Protein AF-A0A3D3IYK9-F1 (afdb_monomer_lite)

Foldseek 3Di:
DDPPPDPPCPDDDVVVVCCVVVVVVVVVVVVVVVVVVVVLVCQCPVVHPVSNVVCVVCVVVVCVVVVVLCVLVVVLVVVLVVCVVVVNVVVNVVSVVVSVVVSVVVVVVSVVVVVD

Radius of gyration: 19.37 Å; chains: 1; bounding box: 44×35×47 Å

pLDDT: mean 75.16, std 12.1, range [31.7, 91.06]

Sequence (116 aa):
MNRNNIKDMTKGNVFKLLIGFSIPMLIGNLFQQVYNLVDSIVVGKYVGADALAAVGATGSLNFLFFSLCIGLTGGIGIVISQHFGAGDDVNVRRTVFNSIYIIAATGIIMSLLGIL

Structure (mmCIF, N/CA/C/O backbone):
data_AF-A0A3D3IYK9-F1
#
_entry.id   AF-A0A3D3IYK9-F1
#
loop_
_atom_site.group_PDB
_atom_site.id
_atom_site.type_symbol
_atom_site.label_atom_id
_atom_site.label_alt_id
_atom_site.label_comp_id
_atom_site.label_asym_id
_atom_site.label_entity_id
_atom_site.label_seq_id
_atom_site.pdbx_PDB_ins_code
_atom_site.Cartn_x
_atom_site.Cartn_y
_atom_site.Cartn_z
_atom_site.occupancy
_atom_site.B_iso_or_equiv
_atom_site.auth_seq_id
_atom_site.auth_comp_id
_atom_site.auth_asym_id
_atom_site.auth_atom_id
_atom_site.pdbx_PDB_model_num
ATOM 1 N N . MET A 1 1 ? -25.869 5.120 14.224 1.00 43.12 1 MET A N 1
ATOM 2 C CA . MET A 1 1 ? -25.077 4.354 13.236 1.00 43.12 1 MET A CA 1
ATOM 3 C C . MET A 1 1 ? -25.132 2.890 13.664 1.00 43.12 1 MET A C 1
ATOM 5 O O . MET A 1 1 ? -24.711 2.587 14.771 1.00 43.12 1 MET A O 1
ATOM 9 N N . ASN A 1 2 ? -25.802 2.027 12.892 1.00 31.70 2 ASN A N 1
ATOM 10 C CA . ASN A 1 2 ? -26.102 0.640 13.282 1.00 31.70 2 ASN A CA 1
ATOM 11 C C . ASN A 1 2 ? -24.800 -0.166 13.465 1.00 31.70 2 ASN A C 1
ATOM 13 O O . ASN A 1 2 ? -24.069 -0.375 12.500 1.00 31.70 2 ASN A O 1
ATOM 17 N N . ARG A 1 3 ? -24.524 -0.634 14.690 1.00 47.81 3 ARG A N 1
ATOM 18 C CA . ARG A 1 3 ? -23.300 -1.365 15.095 1.00 47.81 3 ARG A CA 1
ATOM 19 C C . ARG A 1 3 ? -23.155 -2.782 14.501 1.00 47.81 3 ARG A C 1
ATOM 21 O O . ARG A 1 3 ? -22.170 -3.450 14.776 1.00 47.81 3 ARG A O 1
ATOM 28 N N . ASN A 1 4 ? -24.084 -3.238 13.657 1.00 42.72 4 ASN A N 1
ATOM 29 C CA . ASN A 1 4 ? -24.145 -4.631 13.185 1.00 42.7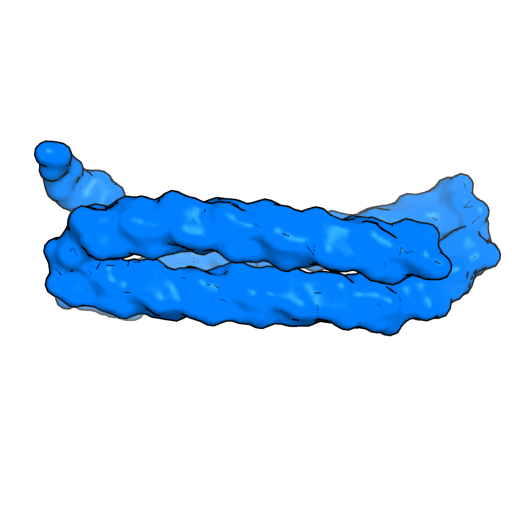2 4 ASN A CA 1
ATOM 30 C C . ASN A 1 4 ? -23.187 -4.992 12.028 1.00 42.72 4 ASN A C 1
ATOM 32 O O . ASN A 1 4 ? -23.135 -6.157 11.654 1.00 42.72 4 ASN A O 1
ATOM 36 N N . ASN A 1 5 ? -22.422 -4.041 11.474 1.00 50.66 5 ASN A N 1
ATOM 37 C CA . ASN A 1 5 ? -21.477 -4.291 10.366 1.00 50.66 5 ASN A CA 1
ATOM 38 C C . ASN A 1 5 ? -19.993 -4.136 10.742 1.00 50.66 5 ASN A C 1
ATOM 40 O O . ASN A 1 5 ? -19.125 -4.310 9.889 1.00 50.66 5 ASN A O 1
ATOM 44 N N . ILE A 1 6 ? -19.681 -3.831 12.002 1.00 52.53 6 ILE A N 1
ATOM 45 C CA . ILE A 1 6 ? -18.298 -3.758 12.481 1.00 52.53 6 ILE A CA 1
ATOM 46 C C . ILE A 1 6 ? -18.016 -5.081 13.192 1.00 52.53 6 ILE A C 1
ATOM 48 O O . ILE A 1 6 ? -18.528 -5.323 14.283 1.00 52.53 6 ILE A O 1
ATOM 52 N N . LYS A 1 7 ? -17.246 -5.972 12.551 1.00 52.53 7 LYS A N 1
ATOM 53 C CA . LYS A 1 7 ? -16.698 -7.165 13.213 1.00 52.53 7 LYS A CA 1
ATOM 54 C C . LYS A 1 7 ? -15.754 -6.687 14.308 1.00 52.53 7 LYS A C 1
ATOM 56 O O . LYS A 1 7 ? -14.599 -6.369 14.045 1.00 52.53 7 LYS A O 1
ATOM 61 N N . ASP A 1 8 ? -16.283 -6.610 15.517 1.00 53.50 8 ASP A N 1
ATOM 62 C CA . ASP A 1 8 ? -15.550 -6.231 16.710 1.00 53.50 8 ASP A CA 1
ATOM 63 C C . ASP A 1 8 ? -14.458 -7.279 16.970 1.00 53.50 8 ASP A C 1
ATOM 65 O O . ASP A 1 8 ? -14.724 -8.380 17.457 1.00 53.50 8 ASP A O 1
ATOM 69 N N . MET A 1 9 ? -13.218 -6.976 16.571 1.00 57.56 9 MET A N 1
ATOM 70 C CA . MET A 1 9 ? -12.092 -7.910 16.699 1.00 57.56 9 MET A CA 1
ATOM 71 C C . MET A 1 9 ? -11.662 -8.121 18.160 1.00 57.56 9 MET A C 1
ATOM 73 O O . MET A 1 9 ? -10.770 -8.924 18.424 1.00 57.56 9 MET A O 1
ATOM 77 N N . THR A 1 10 ? -12.316 -7.435 19.105 1.00 54.12 10 THR A N 1
ATOM 78 C CA . THR A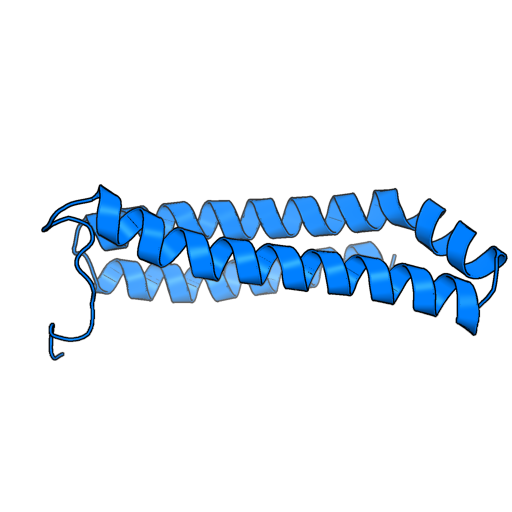 1 10 ? -12.111 -7.572 20.551 1.00 54.12 10 THR A CA 1
ATOM 79 C C . THR A 1 10 ? -13.067 -8.564 21.223 1.00 54.12 10 THR A C 1
ATOM 81 O O . THR A 1 10 ? -12.840 -8.934 22.376 1.00 54.12 10 THR A O 1
ATOM 84 N N . LYS A 1 11 ? -14.112 -9.049 20.530 1.00 46.69 11 LYS A N 1
ATOM 85 C CA . LYS A 1 11 ? -15.060 -10.034 21.081 1.00 46.69 11 LYS A CA 1
ATOM 86 C C . LYS A 1 11 ? -15.202 -11.266 20.188 1.00 46.69 11 LYS A C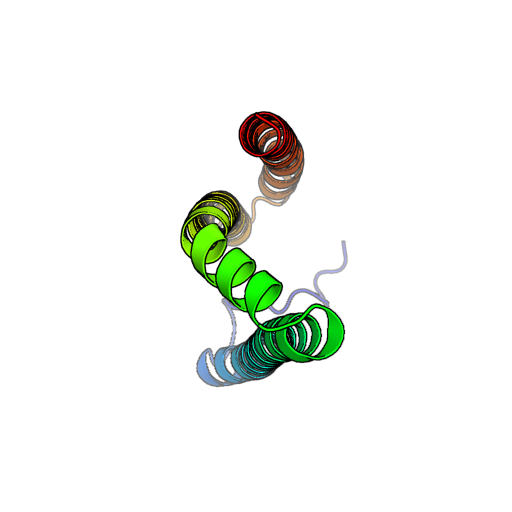 1
ATOM 88 O O . LYS A 1 11 ? -15.817 -11.223 19.128 1.00 46.69 11 LYS A O 1
ATOM 93 N N . GLY A 1 12 ? -14.682 -12.398 20.666 1.00 60.53 12 GLY A N 1
ATOM 94 C CA . GLY A 1 12 ? -14.836 -13.713 20.038 1.00 60.53 12 GLY A CA 1
ATOM 95 C C . GLY A 1 12 ? -13.535 -14.514 19.977 1.00 60.53 12 GLY A C 1
ATOM 96 O O . GLY A 1 12 ? -12.523 -14.144 20.564 1.00 60.53 12 GLY A O 1
ATOM 97 N N . ASN A 1 13 ? -13.560 -15.638 19.259 1.00 61.31 13 ASN A N 1
ATOM 98 C CA . ASN A 1 13 ? -12.404 -16.520 19.116 1.00 61.31 13 ASN A CA 1
ATOM 99 C C . ASN A 1 13 ? -11.417 -15.928 18.089 1.00 61.31 13 ASN A C 1
ATOM 101 O O . ASN A 1 13 ? -11.587 -16.115 16.878 1.00 61.31 13 ASN A O 1
ATOM 105 N N . VAL A 1 14 ? -10.418 -15.186 18.583 1.00 68.00 14 VAL A N 1
ATOM 106 C CA . VAL A 1 14 ? -9.400 -14.431 17.818 1.00 68.00 14 VAL A CA 1
ATOM 107 C C . VAL A 1 14 ? -8.850 -15.234 16.637 1.00 68.00 14 VAL A C 1
ATOM 109 O O . VAL A 1 14 ? -8.710 -14.707 15.538 1.00 68.00 14 VAL A O 1
ATOM 112 N N . PHE A 1 15 ? -8.636 -16.536 16.826 1.00 70.38 15 PHE A N 1
ATOM 113 C CA . PHE A 1 15 ? -8.061 -17.428 15.821 1.00 70.38 15 PHE A CA 1
ATOM 114 C C . PHE A 1 15 ? -8.892 -17.527 14.529 1.00 70.38 15 PHE A C 1
ATOM 116 O O . PHE A 1 15 ? -8.349 -17.466 13.427 1.00 70.38 15 PHE A O 1
ATOM 123 N N . LYS A 1 16 ? -10.226 -17.629 14.636 1.00 70.19 16 LYS A N 1
ATOM 124 C CA . LYS A 1 16 ? -11.117 -17.757 13.466 1.00 70.19 16 LYS A CA 1
ATOM 125 C C . LYS A 1 16 ? -11.256 -16.430 12.717 1.00 70.19 16 LYS A C 1
ATOM 127 O O . LYS A 1 16 ? -11.405 -16.419 11.496 1.00 70.19 16 LYS A O 1
ATOM 132 N N . LEU A 1 17 ? -11.196 -15.319 13.449 1.00 69.94 17 LEU A N 1
ATOM 133 C CA . LEU A 1 17 ? -11.268 -13.975 12.884 1.00 69.94 17 LEU A CA 1
ATOM 134 C C . LEU A 1 17 ? -9.964 -13.598 12.174 1.00 69.94 17 LEU A C 1
ATOM 136 O O . LEU A 1 17 ? -10.006 -13.053 11.076 1.00 69.94 17 LEU A O 1
ATOM 140 N N . LEU A 1 18 ? -8.827 -13.960 12.772 1.00 77.12 18 LEU A N 1
ATOM 141 C CA . LEU A 1 18 ? -7.500 -13.746 12.213 1.00 77.12 18 LEU A CA 1
ATOM 142 C C . LEU A 1 18 ? -7.317 -14.557 10.929 1.00 77.12 18 LEU A C 1
ATOM 144 O O . LEU A 1 18 ? -6.976 -13.978 9.910 1.00 77.12 18 LEU A O 1
ATOM 148 N N . ILE A 1 19 ? -7.671 -15.849 10.911 1.00 78.81 19 ILE A N 1
ATOM 149 C CA . ILE A 1 19 ? -7.651 -16.652 9.672 1.00 78.81 19 ILE A CA 1
ATOM 150 C C . ILE A 1 19 ? -8.607 -16.073 8.615 1.00 78.81 19 ILE A C 1
ATOM 152 O O . ILE A 1 19 ? -8.237 -15.951 7.448 1.00 78.81 19 ILE A O 1
ATOM 156 N N . GLY A 1 20 ? -9.817 -15.671 9.014 1.00 81.31 20 GLY A N 1
ATOM 157 C CA . GLY A 1 20 ? -10.806 -15.094 8.100 1.00 81.31 20 GLY A CA 1
ATOM 158 C C . GLY A 1 20 ? -10.408 -13.740 7.499 1.00 81.31 20 GLY A C 1
ATOM 159 O O . GLY A 1 20 ? -10.898 -13.405 6.424 1.00 81.31 20 GLY A O 1
ATOM 160 N N . PHE A 1 21 ? -9.536 -12.974 8.161 1.00 79.94 21 PHE A N 1
ATOM 161 C CA . PHE A 1 21 ? -8.999 -11.706 7.652 1.00 79.94 21 PHE A CA 1
ATOM 162 C C . PHE A 1 21 ? -7.673 -11.899 6.901 1.00 79.94 21 PHE A C 1
ATOM 164 O O . PHE A 1 21 ? -7.456 -11.300 5.850 1.00 79.94 21 PHE A O 1
ATOM 171 N N . SER A 1 22 ? -6.809 -12.790 7.387 1.00 82.69 22 SER A N 1
ATOM 172 C CA . SER A 1 22 ? -5.513 -13.076 6.774 1.00 82.69 22 SER A CA 1
ATOM 173 C C . SER A 1 22 ? -5.643 -13.756 5.415 1.00 82.69 22 SER A C 1
ATOM 175 O O . SER A 1 22 ? -4.886 -13.414 4.519 1.00 82.69 22 SER A O 1
ATOM 177 N N . ILE A 1 23 ? -6.600 -14.671 5.208 1.00 86.38 23 ILE A N 1
ATOM 178 C CA . ILE A 1 23 ? -6.802 -15.320 3.896 1.00 86.38 23 ILE A CA 1
ATOM 179 C C . ILE A 1 23 ? -7.054 -14.295 2.774 1.00 86.38 23 ILE A C 1
ATOM 181 O O . ILE A 1 23 ? -6.299 -14.299 1.800 1.00 86.38 23 ILE A O 1
ATOM 185 N N . PRO A 1 24 ? -8.054 -13.396 2.869 1.00 85.44 24 PRO A N 1
ATOM 186 C CA . PRO A 1 24 ? -8.272 -12.395 1.828 1.00 85.44 24 PRO A CA 1
ATOM 187 C C . PRO A 1 24 ? -7.099 -11.413 1.704 1.00 85.44 24 PRO A C 1
ATOM 189 O O . PRO A 1 24 ? -6.769 -11.013 0.590 1.00 85.44 24 PRO A O 1
ATOM 192 N N . MET A 1 25 ? -6.418 -11.075 2.806 1.00 87.19 25 MET A N 1
ATOM 193 C CA . MET A 1 25 ? -5.226 -10.218 2.773 1.00 87.19 25 MET A CA 1
ATOM 194 C C . MET A 1 25 ? -4.047 -10.874 2.034 1.00 87.19 25 MET A C 1
ATOM 196 O O . MET A 1 25 ? -3.380 -10.215 1.236 1.00 87.19 25 MET A O 1
ATOM 200 N N . LEU A 1 26 ? -3.817 -12.172 2.255 1.00 88.81 26 LEU A N 1
ATOM 201 C CA . LEU A 1 26 ? -2.797 -12.968 1.568 1.00 88.81 26 LEU A CA 1
ATOM 202 C C . LEU A 1 26 ? -3.105 -13.096 0.079 1.00 88.81 26 LEU A C 1
ATOM 204 O O . LEU A 1 26 ? -2.215 -12.908 -0.743 1.00 88.81 26 LEU A O 1
ATOM 208 N N . ILE A 1 27 ? -4.365 -13.364 -0.273 1.00 90.38 27 ILE A N 1
ATOM 209 C CA . ILE A 1 27 ? -4.812 -13.407 -1.668 1.00 90.38 27 ILE A CA 1
ATOM 210 C C . ILE A 1 27 ? -4.576 -12.048 -2.340 1.00 90.38 27 ILE A C 1
ATOM 212 O O . ILE A 1 27 ? -4.005 -12.002 -3.426 1.00 90.38 27 ILE A O 1
ATOM 216 N N . GLY A 1 28 ? -4.941 -10.944 -1.680 1.00 88.69 28 GLY A N 1
ATOM 217 C CA . GLY A 1 28 ? -4.675 -9.593 -2.181 1.00 88.69 28 GLY A CA 1
ATOM 218 C C . GLY A 1 28 ? -3.185 -9.334 -2.419 1.00 88.69 28 GLY A C 1
ATOM 219 O O . GLY A 1 28 ? -2.810 -8.845 -3.482 1.00 88.69 28 GLY A O 1
ATOM 220 N N . ASN A 1 29 ? -2.327 -9.743 -1.480 1.00 89.00 29 ASN A N 1
ATOM 221 C CA . ASN A 1 29 ? -0.875 -9.648 -1.641 1.00 89.00 29 ASN A CA 1
ATOM 222 C C . ASN A 1 29 ? -0.359 -10.501 -2.809 1.00 89.00 29 ASN A C 1
ATOM 224 O O . ASN A 1 29 ? 0.473 -10.040 -3.585 1.00 89.00 29 ASN A O 1
ATOM 228 N N . LEU A 1 30 ? -0.867 -11.725 -2.977 1.00 91.06 30 LEU A N 1
ATOM 229 C CA . LEU A 1 30 ? -0.498 -12.587 -4.101 1.00 91.06 30 LEU A CA 1
ATOM 230 C C . LEU A 1 30 ? -0.896 -11.964 -5.442 1.00 91.06 30 LEU A C 1
ATOM 232 O O . LEU A 1 30 ? -0.076 -11.938 -6.355 1.00 91.06 30 LEU A O 1
ATOM 236 N N . PHE A 1 31 ? -2.104 -11.408 -5.557 1.00 90.62 31 PHE A N 1
ATOM 237 C CA . PHE A 1 31 ? -2.522 -10.687 -6.763 1.00 90.62 31 PHE A CA 1
ATOM 238 C C . PHE A 1 31 ? -1.647 -9.463 -7.039 1.00 90.62 31 PHE A C 1
ATOM 240 O O . PHE A 1 31 ? -1.280 -9.230 -8.188 1.00 90.62 31 PHE A O 1
ATOM 247 N N . GLN A 1 32 ? -1.266 -8.720 -5.999 1.00 86.56 32 GLN A N 1
ATOM 248 C CA . GLN A 1 32 ? -0.350 -7.590 -6.131 1.00 86.56 32 GLN A CA 1
ATOM 249 C C . GLN A 1 32 ? 1.033 -8.036 -6.636 1.00 86.56 32 GLN A C 1
ATOM 251 O O . GLN A 1 32 ? 1.604 -7.394 -7.513 1.00 86.56 32 GLN A O 1
ATOM 256 N N . GLN A 1 33 ? 1.549 -9.172 -6.162 1.00 85.81 33 GLN A N 1
ATOM 257 C CA . GLN A 1 33 ? 2.819 -9.725 -6.645 1.00 85.81 33 GLN A CA 1
ATOM 258 C C . GLN A 1 33 ? 2.727 -10.260 -8.076 1.00 85.81 33 GLN A C 1
ATOM 260 O O . GLN A 1 33 ? 3.648 -10.057 -8.864 1.00 85.81 33 GLN A O 1
ATOM 265 N N . VAL A 1 34 ? 1.610 -10.895 -8.441 1.00 89.75 34 VAL A N 1
ATOM 266 C CA . VAL A 1 34 ? 1.346 -11.301 -9.829 1.00 89.75 34 VAL A CA 1
ATOM 267 C C . VAL A 1 34 ? 1.282 -10.075 -10.737 1.00 89.75 34 VAL A C 1
ATOM 269 O O . VAL A 1 34 ? 1.842 -10.116 -11.826 1.00 89.75 34 VAL A O 1
ATOM 272 N N . TYR A 1 35 ? 0.673 -8.973 -10.291 1.00 86.12 35 TYR A N 1
ATOM 273 C CA . TYR A 1 35 ? 0.665 -7.717 -11.039 1.00 86.12 35 TYR A CA 1
ATOM 274 C C . TYR A 1 35 ? 2.085 -7.188 -11.267 1.00 86.12 35 TYR A C 1
ATOM 276 O O . TYR A 1 35 ? 2.450 -6.932 -12.409 1.00 86.12 35 TYR A O 1
ATOM 284 N N . ASN A 1 36 ? 2.913 -7.114 -10.219 1.00 83.44 36 ASN A N 1
ATOM 285 C CA . ASN A 1 36 ? 4.313 -6.688 -10.342 1.00 83.44 36 ASN A CA 1
ATOM 286 C C . ASN A 1 36 ? 5.112 -7.586 -11.309 1.00 83.44 36 ASN A C 1
ATOM 288 O O . ASN A 1 36 ? 5.924 -7.099 -12.095 1.00 83.44 36 ASN A O 1
ATOM 292 N N . LEU A 1 37 ? 4.869 -8.901 -11.277 1.00 82.31 37 LEU A N 1
ATOM 293 C CA . LEU A 1 37 ? 5.497 -9.860 -12.186 1.00 82.31 37 LEU A CA 1
ATOM 294 C C . LEU A 1 37 ? 5.043 -9.649 -13.637 1.00 82.31 37 LEU A C 1
ATOM 296 O O . LEU A 1 37 ? 5.872 -9.633 -14.545 1.00 82.31 37 LEU A O 1
ATOM 300 N N . VAL A 1 38 ? 3.737 -9.496 -13.861 1.00 84.75 38 VAL A N 1
ATOM 301 C CA . VAL A 1 38 ? 3.170 -9.273 -15.195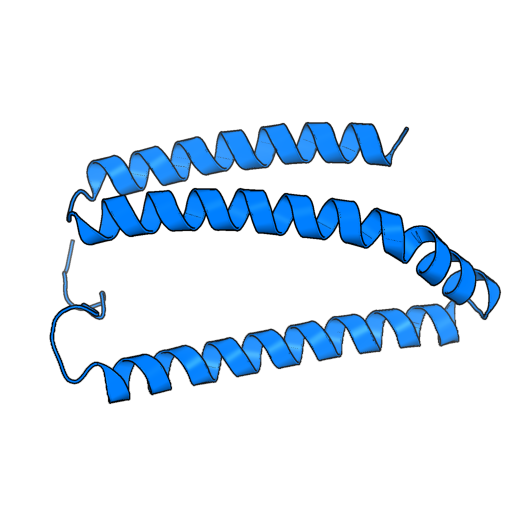 1.00 84.75 38 VAL A CA 1
ATOM 302 C C . VAL A 1 38 ? 3.640 -7.939 -15.760 1.00 84.75 38 VAL A C 1
ATOM 304 O O . VAL A 1 38 ? 4.040 -7.914 -16.917 1.00 84.75 38 VAL A O 1
ATOM 307 N N . ASP A 1 39 ? 3.663 -6.869 -14.967 1.00 81.75 39 ASP A N 1
ATOM 308 C CA . ASP A 1 39 ? 4.191 -5.560 -15.367 1.00 81.75 39 ASP A CA 1
ATOM 309 C C . ASP A 1 39 ? 5.649 -5.678 -15.838 1.00 81.75 39 ASP A C 1
ATOM 311 O O . ASP A 1 39 ? 5.974 -5.305 -16.966 1.00 81.75 39 ASP A O 1
ATOM 315 N N . SER A 1 40 ? 6.499 -6.349 -15.053 1.00 73.62 40 SER A N 1
ATOM 316 C CA . SER A 1 40 ? 7.897 -6.590 -15.429 1.00 73.62 40 SER A CA 1
ATOM 317 C C . SER A 1 40 ? 8.040 -7.422 -16.714 1.00 73.62 40 SER A C 1
ATOM 319 O O . SER A 1 40 ? 8.846 -7.088 -17.586 1.00 73.62 40 SER A O 1
ATOM 321 N N . ILE A 1 41 ? 7.232 -8.478 -16.882 1.00 77.06 41 ILE A N 1
ATOM 322 C CA . ILE A 1 41 ? 7.237 -9.319 -18.091 1.00 77.06 41 ILE A CA 1
ATOM 323 C C . ILE A 1 41 ? 6.736 -8.539 -19.309 1.00 77.06 41 ILE A C 1
ATOM 325 O O . ILE A 1 41 ? 7.310 -8.662 -20.392 1.00 77.06 41 ILE A O 1
ATOM 329 N N . VAL A 1 42 ? 5.667 -7.756 -19.162 1.00 78.25 42 VAL A N 1
ATOM 330 C CA . VAL A 1 42 ? 5.088 -6.951 -20.242 1.00 78.25 42 VAL A CA 1
ATOM 331 C C . VAL A 1 42 ? 6.085 -5.886 -20.675 1.00 78.25 42 VAL A C 1
ATOM 333 O O . VAL A 1 42 ? 6.346 -5.786 -21.871 1.00 78.25 42 VAL A O 1
ATOM 336 N N . VAL A 1 43 ? 6.723 -5.171 -19.747 1.00 71.62 43 VAL A N 1
ATOM 337 C CA . VAL A 1 43 ? 7.767 -4.196 -20.090 1.00 71.62 43 VAL A CA 1
ATOM 338 C C . VAL A 1 43 ? 8.952 -4.876 -20.778 1.00 71.62 43 VAL A C 1
ATOM 340 O O . VAL A 1 43 ? 9.391 -4.423 -21.836 1.00 71.62 43 VAL A O 1
ATOM 343 N N . GLY A 1 44 ? 9.420 -6.012 -20.255 1.00 65.06 44 GLY A N 1
ATOM 344 C CA . GLY A 1 44 ? 10.537 -6.735 -20.862 1.00 65.06 44 GLY A CA 1
ATOM 345 C C . GLY A 1 44 ? 10.238 -7.315 -22.244 1.00 65.06 44 GLY A C 1
ATOM 346 O O . GLY A 1 44 ? 11.128 -7.364 -23.092 1.00 65.06 44 GLY A O 1
ATOM 347 N N . LYS A 1 45 ? 8.988 -7.718 -22.501 1.00 63.31 45 LYS A N 1
ATOM 348 C CA . LYS A 1 45 ? 8.578 -8.364 -23.756 1.00 63.31 45 LYS A CA 1
ATOM 349 C C . LYS A 1 45 ? 8.051 -7.385 -24.814 1.00 63.31 45 LYS A C 1
ATOM 351 O O . LYS A 1 45 ? 8.250 -7.648 -25.996 1.00 63.31 45 LYS A O 1
ATOM 356 N N . TYR A 1 46 ? 7.395 -6.289 -24.423 1.00 60.31 46 TYR A N 1
ATOM 357 C CA . TYR A 1 46 ? 6.822 -5.296 -25.349 1.00 60.31 46 TYR A CA 1
ATOM 358 C C . TYR A 1 46 ? 7.717 -4.077 -25.593 1.00 60.31 46 TYR A C 1
ATOM 360 O O . TYR A 1 46 ? 7.597 -3.464 -26.650 1.00 60.31 46 TYR A O 1
ATOM 368 N N . VAL A 1 47 ? 8.604 -3.722 -24.658 1.00 58.88 47 VAL A N 1
ATOM 369 C CA . VAL A 1 47 ? 9.454 -2.520 -24.768 1.00 58.88 47 VAL A CA 1
ATOM 370 C C . VAL A 1 47 ? 10.932 -2.883 -25.018 1.00 58.88 47 VAL A C 1
ATOM 372 O O . VAL A 1 47 ? 11.683 -2.072 -25.552 1.00 58.88 47 VAL A O 1
ATOM 375 N N . GLY A 1 48 ? 11.337 -4.132 -24.745 1.00 60.59 48 GLY A N 1
ATOM 376 C CA . GLY A 1 48 ? 12.650 -4.697 -25.098 1.00 60.59 48 GLY A CA 1
ATOM 377 C C . GLY A 1 48 ? 13.636 -4.792 -23.926 1.00 60.59 48 GLY A C 1
ATOM 378 O O . GLY A 1 48 ? 13.387 -4.285 -22.833 1.00 60.59 48 GLY A O 1
ATOM 379 N N . ALA A 1 49 ? 14.781 -5.452 -24.148 1.00 62.16 49 ALA A N 1
ATOM 380 C CA . ALA A 1 49 ? 15.796 -5.695 -23.113 1.00 62.16 49 ALA A CA 1
ATOM 381 C C . ALA A 1 49 ? 16.372 -4.397 -22.508 1.00 62.16 49 ALA A C 1
ATOM 383 O O . ALA A 1 49 ? 16.640 -4.363 -21.309 1.00 62.16 49 ALA A O 1
ATOM 384 N N . ASP A 1 50 ? 16.479 -3.323 -23.300 1.00 61.22 50 ASP A N 1
ATOM 385 C CA . ASP A 1 50 ? 16.895 -1.996 -22.821 1.00 61.22 50 ASP A CA 1
ATOM 386 C C . ASP A 1 50 ? 15.874 -1.369 -21.866 1.00 61.22 50 ASP A C 1
ATOM 388 O O . ASP A 1 50 ? 16.248 -0.767 -20.862 1.00 61.22 50 ASP A O 1
ATOM 392 N N . ALA A 1 51 ? 14.576 -1.554 -22.113 1.00 60.94 51 ALA A N 1
ATOM 393 C CA . ALA A 1 51 ? 13.532 -1.062 -21.220 1.00 60.94 51 ALA A CA 1
ATOM 394 C C . ALA A 1 51 ? 13.438 -1.887 -19.932 1.00 60.94 51 ALA A C 1
ATOM 396 O O . ALA A 1 51 ? 13.205 -1.328 -18.864 1.00 60.94 51 ALA A O 1
ATOM 397 N N . LEU A 1 52 ? 13.686 -3.199 -19.998 1.00 57.59 52 LEU A N 1
ATOM 398 C CA . LEU A 1 52 ? 13.792 -4.033 -18.799 1.00 57.59 52 LEU A CA 1
ATOM 399 C C . LEU A 1 52 ? 15.024 -3.666 -17.961 1.00 57.59 52 LEU A C 1
ATOM 401 O O . LEU A 1 52 ? 14.931 -3.598 -16.737 1.00 57.59 52 LEU A O 1
ATOM 405 N N . ALA A 1 53 ? 16.160 -3.389 -18.608 1.00 62.00 53 ALA A N 1
ATOM 406 C CA . ALA A 1 53 ? 17.365 -2.898 -17.945 1.00 62.00 53 ALA A CA 1
ATOM 407 C C . ALA A 1 53 ? 17.146 -1.503 -17.334 1.00 62.00 53 ALA A C 1
ATOM 409 O O . ALA A 1 53 ? 17.580 -1.259 -16.208 1.00 62.00 53 ALA A O 1
ATOM 410 N N . ALA A 1 54 ? 16.407 -0.621 -18.015 1.00 62.19 54 ALA A N 1
ATOM 411 C CA . ALA A 1 54 ? 16.011 0.686 -17.494 1.00 62.19 54 ALA A CA 1
ATOM 412 C C . ALA A 1 54 ? 15.038 0.576 -16.308 1.00 62.19 54 ALA A C 1
ATOM 414 O O . ALA A 1 54 ? 15.207 1.305 -15.332 1.00 62.19 54 ALA A O 1
ATOM 415 N N . VAL A 1 55 ? 14.074 -0.355 -16.332 1.00 66.81 55 VAL A N 1
ATOM 416 C CA . VAL A 1 55 ? 13.198 -0.656 -15.181 1.00 66.81 55 VAL A CA 1
ATOM 417 C C . VAL A 1 55 ? 13.981 -1.279 -14.025 1.00 66.81 55 VAL A C 1
ATOM 419 O O . VAL A 1 55 ? 13.728 -0.951 -12.871 1.00 66.81 55 VAL A O 1
ATOM 422 N N . GLY A 1 56 ? 14.986 -2.110 -14.305 1.00 66.50 56 GLY A N 1
ATOM 423 C CA . GLY A 1 56 ? 15.921 -2.605 -13.291 1.00 66.50 56 GLY A CA 1
ATOM 424 C C . GLY A 1 56 ? 16.756 -1.483 -12.660 1.00 66.50 56 GLY A C 1
ATOM 425 O O . GLY A 1 56 ? 16.878 -1.421 -11.438 1.00 66.50 56 GLY A O 1
ATOM 426 N N . ALA A 1 57 ? 17.270 -0.554 -13.473 1.00 67.44 57 ALA A N 1
ATOM 427 C CA . ALA A 1 57 ? 18.051 0.598 -13.016 1.00 67.44 57 ALA A CA 1
ATOM 428 C C . ALA A 1 57 ? 17.199 1.616 -12.235 1.00 67.44 57 ALA A C 1
ATOM 430 O O . ALA A 1 57 ? 17.639 2.141 -11.212 1.00 67.44 57 ALA A O 1
ATOM 431 N N . THR A 1 58 ? 15.956 1.850 -12.664 1.00 71.44 58 THR A N 1
ATOM 432 C CA . THR A 1 58 ? 14.972 2.656 -11.920 1.00 71.44 58 THR A CA 1
ATOM 433 C C . THR A 1 58 ? 14.316 1.885 -10.776 1.00 71.44 58 THR A C 1
ATOM 435 O O . THR A 1 58 ? 13.651 2.497 -9.946 1.00 71.44 58 THR A O 1
ATOM 438 N N . GLY A 1 59 ? 14.556 0.578 -10.649 1.00 70.94 59 GLY A N 1
ATOM 439 C CA . GLY A 1 59 ? 13.999 -0.265 -9.593 1.00 70.94 59 GLY A CA 1
ATOM 44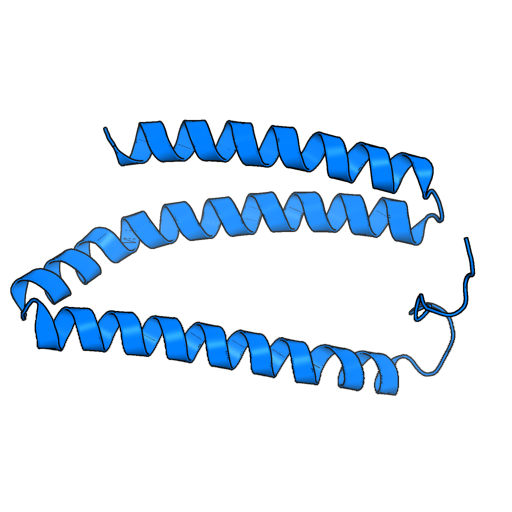0 C C . GLY A 1 59 ? 14.377 0.214 -8.192 1.00 70.94 59 GLY A C 1
ATOM 441 O O . GLY A 1 59 ? 13.520 0.264 -7.314 1.00 70.94 59 GLY A O 1
ATOM 442 N N . SER A 1 60 ? 15.622 0.659 -7.994 1.00 74.75 60 SER A N 1
ATOM 443 C CA . SER A 1 60 ? 16.084 1.238 -6.721 1.00 74.75 60 SER A CA 1
ATOM 444 C C . SER A 1 60 ? 15.355 2.538 -6.371 1.00 74.75 60 SER A C 1
ATOM 446 O O . SER A 1 60 ? 15.003 2.765 -5.214 1.00 74.75 60 SER A O 1
ATOM 448 N N . LEU A 1 61 ? 15.092 3.379 -7.374 1.00 76.69 61 LEU A N 1
ATOM 449 C CA . LEU A 1 61 ? 14.354 4.627 -7.199 1.00 76.69 61 LEU A CA 1
ATOM 450 C C . LEU A 1 61 ? 12.872 4.341 -6.923 1.00 76.69 61 LEU A C 1
ATOM 452 O O . LEU A 1 61 ? 12.296 4.884 -5.985 1.00 76.69 61 LEU A O 1
ATOM 456 N N . ASN A 1 62 ? 12.275 3.416 -7.674 1.00 77.06 62 ASN A N 1
ATOM 457 C CA . ASN A 1 62 ? 10.897 2.989 -7.473 1.00 77.06 62 ASN A CA 1
ATOM 458 C C . ASN A 1 62 ? 10.715 2.370 -6.078 1.00 77.06 62 ASN A C 1
ATOM 460 O O . ASN A 1 62 ? 9.760 2.695 -5.383 1.00 77.06 62 ASN A O 1
ATOM 464 N N . PHE A 1 63 ? 11.676 1.566 -5.610 1.00 80.81 63 PHE A N 1
ATOM 465 C CA . PHE A 1 63 ? 11.688 1.025 -4.250 1.00 80.81 63 PHE A CA 1
ATOM 466 C C . PHE A 1 63 ? 11.770 2.122 -3.181 1.00 80.81 63 PHE A C 1
ATOM 468 O O . PHE A 1 63 ? 11.081 2.036 -2.162 1.00 80.81 63 PHE A O 1
ATOM 475 N N . LEU A 1 64 ? 12.561 3.176 -3.400 1.00 81.81 64 LEU A N 1
ATOM 476 C CA . LEU A 1 64 ? 12.616 4.324 -2.492 1.00 81.81 64 LEU A CA 1
ATOM 477 C C . LEU A 1 64 ? 11.241 5.001 -2.384 1.00 81.81 64 LEU A C 1
ATOM 479 O O . LEU A 1 64 ? 10.740 5.200 -1.277 1.00 81.81 64 LEU A O 1
ATOM 483 N N . PHE A 1 65 ? 10.591 5.274 -3.517 1.00 80.50 65 PHE A N 1
ATOM 484 C CA . PHE A 1 65 ? 9.245 5.854 -3.534 1.00 80.50 65 PHE A CA 1
ATOM 485 C C . PHE A 1 65 ? 8.217 4.935 -2.866 1.00 80.50 65 PHE A C 1
ATOM 487 O O . PHE A 1 65 ? 7.452 5.371 -2.003 1.00 80.50 65 PHE A O 1
ATOM 494 N N . PHE A 1 66 ? 8.226 3.647 -3.210 1.00 83.50 66 PHE A N 1
ATOM 495 C CA . PHE A 1 66 ? 7.291 2.669 -2.662 1.00 83.50 66 PHE A CA 1
ATOM 496 C C . PHE A 1 66 ? 7.474 2.483 -1.150 1.00 83.50 66 PHE A C 1
ATOM 498 O O . PHE A 1 66 ? 6.488 2.436 -0.415 1.00 83.50 66 PHE A O 1
ATOM 505 N N . SER A 1 67 ? 8.717 2.428 -0.662 1.00 83.88 67 SER A N 1
ATOM 506 C CA . SER A 1 67 ? 9.018 2.267 0.767 1.00 83.88 67 SER A CA 1
ATOM 507 C C . SER A 1 67 ? 8.601 3.485 1.592 1.00 83.88 67 SER A C 1
ATOM 509 O O . SER A 1 67 ? 8.034 3.319 2.673 1.00 83.88 67 SER A O 1
ATOM 511 N N . LEU A 1 68 ? 8.776 4.700 1.065 1.00 85.25 68 LEU A N 1
ATOM 512 C CA . LEU A 1 68 ? 8.266 5.921 1.689 1.00 85.25 68 LEU A CA 1
ATOM 513 C C . LEU A 1 68 ? 6.736 5.958 1.735 1.00 85.25 68 LEU A C 1
ATOM 515 O O . LEU A 1 68 ? 6.163 6.256 2.784 1.00 85.25 68 LEU A O 1
ATOM 519 N N . CYS A 1 69 ? 6.068 5.610 0.633 1.00 83.62 69 CYS A N 1
ATOM 520 C CA . CYS A 1 69 ? 4.607 5.544 0.582 1.00 83.62 69 CYS A CA 1
ATOM 521 C C . CYS A 1 69 ? 4.047 4.503 1.562 1.00 83.62 69 CYS A C 1
ATOM 523 O O . CYS A 1 69 ? 3.102 4.799 2.300 1.00 83.62 69 CYS A O 1
ATOM 525 N N . ILE A 1 70 ? 4.644 3.306 1.614 1.00 86.25 70 ILE A N 1
ATOM 526 C CA . ILE A 1 70 ? 4.277 2.260 2.579 1.00 86.25 70 ILE A CA 1
ATOM 527 C C . ILE A 1 70 ? 4.528 2.736 4.013 1.00 86.25 70 ILE A C 1
ATOM 529 O O . ILE A 1 70 ? 3.657 2.556 4.862 1.00 86.25 70 ILE A O 1
ATOM 533 N N . GLY A 1 71 ? 5.669 3.371 4.292 1.00 85.94 71 GLY A N 1
ATOM 534 C CA . GLY A 1 71 ? 5.998 3.876 5.627 1.00 85.94 71 GLY A CA 1
ATOM 535 C C . GLY A 1 71 ? 5.010 4.935 6.114 1.00 85.94 71 GLY A C 1
ATOM 536 O O . GLY A 1 71 ? 4.499 4.843 7.231 1.00 85.94 71 GLY A O 1
ATOM 537 N N . LEU A 1 72 ? 4.672 5.899 5.256 1.00 85.62 72 LEU A N 1
ATOM 538 C CA . LEU A 1 72 ? 3.728 6.967 5.582 1.00 85.62 72 LEU A CA 1
ATOM 539 C C . LEU A 1 72 ? 2.306 6.428 5.780 1.00 85.62 72 LEU A C 1
ATOM 541 O O . LEU A 1 72 ? 1.647 6.747 6.772 1.00 85.62 72 LEU A O 1
ATOM 545 N N . THR A 1 73 ? 1.853 5.559 4.876 1.00 82.44 73 THR A N 1
ATOM 546 C CA . THR A 1 73 ? 0.516 4.953 4.956 1.00 82.44 73 THR A CA 1
ATOM 547 C C . THR A 1 73 ? 0.402 4.018 6.161 1.00 82.44 73 THR A C 1
ATOM 549 O O . THR A 1 73 ? -0.612 4.027 6.860 1.00 82.44 73 THR A O 1
ATOM 552 N N . GLY A 1 74 ? 1.457 3.256 6.453 1.00 85.06 74 GLY A N 1
ATOM 553 C CA . GLY A 1 74 ? 1.542 2.389 7.624 1.00 85.06 74 GLY A CA 1
ATOM 554 C C . GLY A 1 74 ? 1.510 3.176 8.933 1.00 85.06 74 GLY A C 1
ATOM 555 O O . GLY A 1 74 ? 0.722 2.845 9.817 1.00 85.06 74 GLY A O 1
ATOM 556 N N . GLY A 1 75 ? 2.288 4.258 9.046 1.00 84.38 75 GLY A N 1
ATOM 557 C CA . GLY A 1 75 ? 2.297 5.120 10.234 1.00 84.38 75 GLY A CA 1
ATOM 558 C C . GLY A 1 75 ? 0.930 5.746 10.518 1.00 84.38 75 GLY A C 1
ATOM 559 O O . GLY A 1 75 ? 0.428 5.679 11.640 1.00 84.38 75 GLY A O 1
ATOM 560 N N . ILE A 1 76 ? 0.275 6.270 9.481 1.00 84.50 76 ILE A N 1
ATOM 561 C CA . ILE A 1 76 ? -1.098 6.785 9.559 1.00 84.50 76 ILE A CA 1
ATOM 562 C C . ILE A 1 76 ? -2.078 5.682 9.982 1.00 84.50 76 ILE A C 1
ATOM 564 O O . ILE A 1 76 ? -2.917 5.900 10.858 1.00 84.50 76 ILE A O 1
ATOM 568 N N . GLY A 1 77 ? -1.960 4.492 9.389 1.00 83.44 77 GLY A N 1
ATOM 569 C CA . GLY A 1 77 ? -2.805 3.341 9.703 1.00 83.44 77 GLY A CA 1
ATOM 570 C C . GLY A 1 77 ? -2.705 2.903 11.165 1.00 83.44 77 GLY A C 1
ATOM 571 O O . GLY A 1 77 ? -3.725 2.564 11.769 1.00 83.44 77 GLY A O 1
ATOM 572 N N . ILE A 1 78 ? -1.513 2.971 11.765 1.00 84.50 78 ILE A N 1
ATOM 573 C CA . ILE A 1 78 ? -1.304 2.678 13.192 1.00 84.50 78 ILE A CA 1
ATOM 574 C C . ILE A 1 78 ? -2.049 3.694 14.066 1.00 84.50 78 ILE A C 1
ATOM 576 O O . ILE A 1 78 ? -2.788 3.289 14.963 1.00 84.50 78 ILE A O 1
ATOM 580 N N . VAL A 1 79 ? -1.918 4.995 13.785 1.00 82.50 79 VAL A N 1
ATOM 581 C CA . VAL A 1 79 ? -2.600 6.057 14.554 1.00 82.50 79 VAL A CA 1
ATOM 582 C C . VAL A 1 79 ? -4.123 5.929 14.439 1.00 82.50 79 VAL A C 1
ATOM 584 O O . VAL A 1 79 ? -4.836 6.013 15.440 1.00 82.50 79 VAL A O 1
ATOM 587 N N . ILE A 1 80 ? -4.638 5.645 13.238 1.00 82.31 80 ILE A N 1
ATOM 588 C CA . ILE A 1 80 ? -6.070 5.380 13.023 1.00 82.31 80 ILE A CA 1
ATOM 589 C C . ILE A 1 80 ? -6.517 4.152 13.824 1.00 82.31 80 ILE A C 1
ATOM 591 O O . ILE A 1 80 ? -7.555 4.200 14.482 1.00 82.31 80 ILE A O 1
ATOM 595 N N . SER A 1 81 ? -5.727 3.075 13.813 1.00 78.94 81 SER A N 1
ATOM 596 C CA . SER A 1 81 ? -6.034 1.841 14.549 1.00 78.94 81 SER A CA 1
ATOM 597 C C . SER A 1 81 ? -6.060 2.063 16.063 1.00 78.94 81 SER A C 1
ATOM 599 O O . SER A 1 81 ? -6.917 1.502 16.743 1.00 78.94 81 SER A O 1
ATOM 601 N N . GLN A 1 82 ? -5.174 2.911 16.595 1.00 80.44 82 GLN A N 1
ATOM 602 C CA . GLN A 1 82 ? -5.167 3.288 18.012 1.00 80.44 82 GLN A CA 1
ATOM 603 C C . GLN A 1 82 ? -6.418 4.089 18.398 1.00 80.44 82 GLN A C 1
ATOM 605 O O . GLN A 1 82 ? -7.063 3.760 19.393 1.00 80.44 82 GLN A O 1
ATOM 610 N N . HIS A 1 83 ? -6.810 5.092 17.602 1.00 78.75 83 HIS A N 1
ATOM 611 C CA . HIS A 1 83 ? -8.039 5.856 17.855 1.00 78.75 83 HIS A CA 1
ATOM 612 C C . HIS A 1 83 ? -9.302 4.999 17.719 1.00 78.75 83 HIS A C 1
ATOM 614 O O . HIS A 1 83 ? -10.231 5.137 18.514 1.00 78.75 83 HIS A O 1
ATOM 620 N N . PHE A 1 84 ? -9.318 4.082 16.749 1.00 76.12 84 PHE A N 1
ATOM 621 C CA . PHE A 1 84 ? -10.424 3.150 16.548 1.00 76.12 84 PHE A CA 1
ATOM 622 C C . PHE A 1 84 ? -10.534 2.148 17.706 1.00 76.12 84 PHE A C 1
ATOM 624 O O . PHE A 1 84 ? -11.626 1.922 18.221 1.00 76.12 84 PHE A O 1
ATOM 631 N N . GLY A 1 85 ? -9.406 1.609 18.181 1.00 71.81 85 GLY A N 1
ATOM 632 C CA . GLY A 1 85 ? -9.358 0.729 19.353 1.00 71.81 85 GLY A CA 1
ATOM 633 C C . GLY A 1 85 ? -9.753 1.419 20.665 1.00 71.81 85 GLY A C 1
ATOM 634 O O . GLY A 1 85 ? -10.282 0.763 21.558 1.00 71.81 85 GLY A O 1
ATOM 635 N N . ALA A 1 86 ? -9.555 2.737 20.772 1.00 77.25 86 ALA A N 1
ATOM 636 C CA . ALA A 1 86 ? -9.989 3.543 21.916 1.00 77.25 86 ALA A CA 1
ATOM 637 C C . ALA A 1 86 ? -11.497 3.886 21.903 1.00 77.25 86 ALA A C 1
ATOM 639 O O . ALA A 1 86 ? -11.995 4.469 22.866 1.00 77.25 86 ALA A O 1
ATOM 640 N N . GLY A 1 87 ? -12.233 3.529 20.841 1.00 72.69 87 GLY A N 1
ATOM 641 C CA . GLY A 1 87 ? -13.669 3.803 20.710 1.00 72.69 87 GLY A CA 1
ATOM 642 C C . GLY A 1 87 ? -14.014 5.268 20.422 1.00 72.69 87 GLY A C 1
ATOM 643 O O . GLY A 1 87 ? -15.160 5.672 20.616 1.00 72.69 87 GLY A O 1
ATOM 644 N N . ASP A 1 88 ? -13.043 6.068 19.972 1.00 77.69 88 ASP A N 1
ATOM 645 C CA . ASP A 1 88 ? -13.221 7.494 19.689 1.00 77.69 88 ASP A CA 1
ATOM 646 C C . ASP A 1 88 ? -13.450 7.739 18.189 1.00 77.69 88 ASP A C 1
ATOM 648 O O . ASP A 1 88 ? -12.561 8.159 17.441 1.00 77.69 88 ASP A O 1
ATOM 652 N N . ASP A 1 89 ? -14.679 7.470 17.742 1.00 73.31 89 ASP A N 1
ATOM 653 C CA . ASP A 1 89 ? -15.105 7.623 16.343 1.00 73.31 89 ASP A CA 1
ATOM 654 C C . ASP A 1 89 ? -14.907 9.057 15.802 1.00 73.31 89 ASP A C 1
ATOM 656 O O . ASP A 1 89 ? -14.706 9.263 14.598 1.00 73.31 89 ASP A O 1
ATOM 660 N N . VAL A 1 90 ? -14.942 10.070 16.679 1.00 78.88 90 VAL A N 1
ATOM 661 C CA . VAL A 1 90 ? -14.758 11.481 16.304 1.00 78.88 90 VAL A CA 1
ATOM 662 C C . VAL A 1 90 ? -13.301 11.741 15.938 1.00 78.88 90 VAL A C 1
ATOM 664 O O . VAL A 1 90 ? -13.025 12.338 14.888 1.00 78.88 90 VAL A O 1
ATOM 667 N N . ASN A 1 91 ? -12.370 11.266 16.767 1.00 75.69 91 ASN A N 1
ATOM 668 C CA . ASN A 1 91 ? -10.946 11.390 16.480 1.00 75.69 91 ASN A CA 1
ATOM 669 C C . ASN A 1 91 ? -10.503 10.485 15.326 1.00 75.69 91 ASN A C 1
ATOM 671 O O . ASN A 1 91 ? -9.696 10.932 14.516 1.00 75.69 91 ASN A O 1
ATOM 675 N N . VAL A 1 92 ? -11.095 9.300 15.139 1.00 76.94 92 VAL A N 1
ATOM 676 C CA . VAL A 1 92 ? -10.867 8.486 13.926 1.00 76.94 92 VAL A CA 1
ATOM 677 C C . VAL A 1 92 ? -11.188 9.290 12.669 1.00 76.94 92 VAL A C 1
ATOM 679 O O . VAL A 1 92 ? -10.365 9.375 11.755 1.00 76.94 92 VAL A O 1
ATOM 682 N N . ARG A 1 93 ? -12.358 9.939 12.625 1.00 76.69 93 ARG A N 1
ATOM 683 C CA . ARG A 1 93 ? -12.775 10.715 11.452 1.00 76.69 93 ARG A CA 1
ATOM 684 C C . ARG A 1 93 ? -11.846 11.907 11.206 1.00 76.69 93 ARG A C 1
ATOM 686 O O . ARG A 1 93 ? -11.462 12.138 10.063 1.00 76.69 93 ARG A O 1
ATOM 693 N N . ARG A 1 94 ? -11.436 12.629 12.256 1.00 80.56 94 ARG A N 1
ATOM 694 C CA . ARG A 1 94 ? -10.459 13.731 12.148 1.00 80.56 94 ARG A CA 1
ATOM 695 C C . ARG A 1 94 ? -9.095 13.258 11.652 1.00 80.56 94 ARG A C 1
ATOM 697 O O . ARG A 1 94 ? -8.526 13.897 10.771 1.00 80.56 94 ARG A O 1
ATOM 704 N N . THR A 1 95 ? -8.601 12.137 12.164 1.00 79.19 95 THR A N 1
ATOM 705 C CA . THR A 1 95 ? -7.317 11.562 11.753 1.00 79.19 95 THR A CA 1
ATOM 706 C C . THR A 1 95 ? -7.353 11.098 10.300 1.00 79.19 95 THR A C 1
ATOM 708 O O . THR A 1 95 ? -6.389 11.338 9.584 1.00 79.19 95 THR A O 1
ATOM 711 N N . VAL A 1 96 ? -8.469 10.532 9.826 1.00 80.56 96 VAL A N 1
ATOM 712 C CA . VAL A 1 96 ? -8.652 10.177 8.406 1.00 80.56 96 VAL A CA 1
ATOM 713 C C . VAL A 1 96 ? -8.673 11.415 7.500 1.00 80.56 96 VAL A C 1
ATOM 715 O O . VAL A 1 96 ? -8.093 11.406 6.419 1.00 80.56 96 VAL A O 1
ATOM 718 N N . PHE A 1 97 ? -9.313 12.509 7.917 1.00 83.12 97 PHE A N 1
ATOM 719 C CA . PHE A 1 97 ? -9.265 13.749 7.133 1.00 83.12 97 PHE A CA 1
ATOM 720 C C . PHE A 1 97 ? -7.853 14.343 7.103 1.00 83.12 97 PHE A C 1
ATOM 722 O O . PHE A 1 97 ? -7.359 14.683 6.030 1.00 83.12 97 PHE A O 1
ATOM 729 N N . ASN A 1 98 ? -7.171 14.412 8.248 1.00 83.06 98 ASN A N 1
ATOM 730 C CA . ASN A 1 98 ? -5.794 14.903 8.320 1.00 83.06 98 ASN A CA 1
ATOM 731 C C . ASN A 1 98 ? -4.821 14.020 7.535 1.00 83.06 98 ASN A C 1
ATOM 733 O O . ASN A 1 98 ? -3.907 14.537 6.895 1.00 83.06 98 ASN A O 1
ATOM 737 N N . SER A 1 99 ? -5.021 12.703 7.539 1.00 82.88 99 SER A N 1
ATOM 738 C CA . SER A 1 99 ? -4.170 11.797 6.782 1.00 82.88 99 SER A CA 1
ATOM 739 C C . SER A 1 99 ? -4.286 12.009 5.282 1.00 82.88 99 SER A C 1
ATOM 741 O O . SER A 1 99 ? -3.264 11.963 4.609 1.00 82.88 99 SER A O 1
ATOM 743 N N . ILE A 1 100 ? -5.474 12.321 4.757 1.00 84.12 100 ILE A N 1
ATOM 744 C CA . ILE A 1 100 ? -5.643 12.672 3.339 1.00 84.12 100 ILE A CA 1
ATOM 745 C C . ILE A 1 100 ? -4.806 13.907 2.984 1.00 84.12 100 ILE A C 1
ATOM 747 O O . ILE A 1 100 ? -4.125 13.894 1.963 1.00 84.12 100 ILE A O 1
ATOM 751 N N . TYR A 1 101 ? -4.798 14.944 3.830 1.00 85.06 101 TYR A N 1
ATOM 752 C CA . TYR A 1 101 ? -3.962 16.130 3.603 1.00 85.06 101 TYR A CA 1
ATOM 753 C C . TYR A 1 101 ? -2.468 15.807 3.641 1.00 85.06 101 TYR A C 1
ATOM 755 O O . TYR A 1 101 ? -1.724 16.273 2.781 1.00 85.06 101 TYR A O 1
ATOM 763 N N . ILE A 1 102 ? -2.030 14.988 4.602 1.00 84.00 102 ILE A N 1
ATOM 764 C CA . ILE A 1 102 ? -0.626 14.575 4.726 1.00 84.00 102 ILE A CA 1
ATOM 765 C C . ILE A 1 102 ? -0.208 13.730 3.518 1.00 84.00 102 ILE A C 1
ATOM 767 O O . ILE A 1 102 ? 0.819 14.007 2.909 1.00 84.00 102 ILE A O 1
ATOM 771 N N . ILE A 1 103 ? -1.024 12.750 3.123 1.00 85.06 103 ILE A N 1
ATOM 772 C CA . ILE A 1 103 ? -0.769 11.891 1.959 1.00 85.06 103 ILE A CA 1
ATOM 773 C C . ILE A 1 103 ? -0.738 12.726 0.676 1.00 85.06 103 ILE A C 1
ATOM 775 O O . ILE A 1 103 ? 0.160 12.541 -0.140 1.00 85.06 103 ILE A O 1
ATOM 779 N N . ALA A 1 104 ? -1.671 13.666 0.498 1.00 84.69 104 ALA A N 1
ATOM 780 C CA . ALA A 1 104 ? -1.695 14.546 -0.667 1.00 84.69 104 ALA A CA 1
ATOM 781 C C . ALA A 1 104 ? -0.462 15.462 -0.716 1.00 84.69 104 ALA A C 1
ATOM 783 O O . ALA A 1 104 ? 0.173 15.576 -1.762 1.00 84.69 104 ALA A O 1
ATOM 784 N N . ALA A 1 105 ? -0.081 16.068 0.412 1.00 86.12 105 ALA A N 1
ATOM 785 C CA . ALA A 1 105 ? 1.105 16.915 0.498 1.00 86.12 105 ALA A CA 1
ATOM 786 C C . ALA A 1 105 ? 2.388 16.121 0.2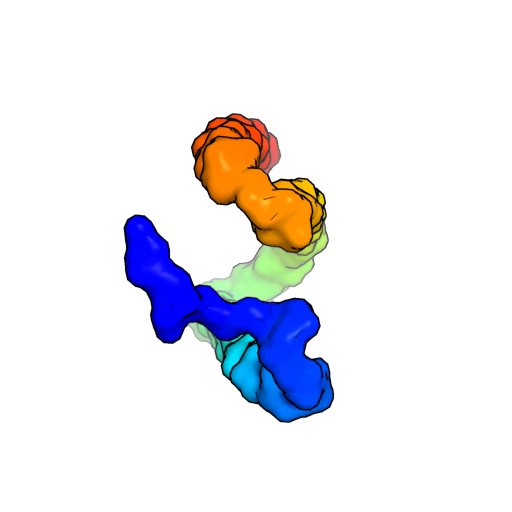10 1.00 86.12 105 ALA A C 1
ATOM 788 O O . ALA A 1 105 ? 3.193 16.535 -0.624 1.00 86.12 105 ALA A O 1
ATOM 789 N N . THR A 1 106 ? 2.563 14.954 0.837 1.00 83.00 106 THR A N 1
ATOM 790 C CA . THR A 1 106 ? 3.730 14.102 0.581 1.00 83.00 106 THR A CA 1
ATOM 791 C C . THR A 1 106 ? 3.728 13.549 -0.842 1.00 83.00 106 THR A C 1
ATOM 793 O O . THR A 1 106 ? 4.786 13.485 -1.457 1.00 83.00 106 THR A O 1
ATOM 796 N N . GLY A 1 107 ? 2.563 13.226 -1.407 1.00 83.88 107 GLY A N 1
ATOM 797 C CA . GLY A 1 107 ? 2.430 12.805 -2.801 1.00 83.88 107 GLY A CA 1
ATOM 798 C C . GLY A 1 107 ? 2.856 13.890 -3.793 1.00 83.88 107 GLY A C 1
ATOM 799 O O . GLY A 1 107 ? 3.579 13.595 -4.742 1.00 83.88 107 GLY A O 1
ATOM 800 N N . ILE A 1 108 ? 2.482 15.151 -3.552 1.00 84.75 108 ILE A N 1
ATOM 801 C CA . ILE A 1 108 ? 2.921 16.290 -4.378 1.00 84.75 108 ILE A CA 1
ATOM 802 C C . ILE A 1 108 ? 4.438 16.477 -4.276 1.00 84.75 108 ILE A C 1
ATOM 804 O O . ILE A 1 108 ? 5.100 16.621 -5.302 1.00 84.75 108 ILE A O 1
ATOM 808 N N . ILE A 1 109 ? 4.997 16.428 -3.063 1.00 84.75 109 ILE A N 1
ATOM 809 C CA . ILE A 1 109 ? 6.447 16.548 -2.843 1.00 84.75 109 ILE A CA 1
ATOM 810 C C . ILE A 1 109 ? 7.196 15.426 -3.574 1.00 84.75 109 ILE A C 1
ATOM 812 O O . ILE A 1 109 ? 8.172 15.694 -4.268 1.00 84.75 109 ILE A O 1
ATOM 816 N N . MET A 1 110 ? 6.713 14.185 -3.474 1.00 80.44 110 MET A N 1
ATOM 817 C CA . MET A 1 110 ? 7.299 13.037 -4.169 1.00 80.44 110 MET A CA 1
ATOM 818 C C . MET A 1 110 ? 7.215 13.160 -5.687 1.00 80.44 110 MET A C 1
ATOM 820 O O . MET A 1 110 ? 8.189 12.871 -6.370 1.00 80.44 110 MET A O 1
ATOM 824 N N . SER A 1 111 ? 6.075 13.607 -6.216 1.00 82.44 111 SER A N 1
ATOM 825 C CA . SER A 1 111 ? 5.890 13.803 -7.656 1.00 82.44 111 SER A CA 1
ATOM 826 C C . SER A 1 111 ? 6.856 14.856 -8.203 1.00 82.44 111 SER A C 1
ATOM 828 O O . SER A 1 111 ? 7.513 14.631 -9.215 1.00 82.44 111 SER A O 1
ATOM 830 N N . LEU A 1 112 ? 7.023 15.974 -7.488 1.00 82.19 112 LEU A N 1
ATOM 831 C CA . LEU A 1 112 ? 7.981 17.018 -7.859 1.00 82.19 112 LEU A CA 1
ATOM 832 C C . LEU A 1 112 ? 9.433 16.525 -7.803 1.00 82.19 112 LEU A C 1
ATOM 834 O O . LEU A 1 112 ? 10.210 16.851 -8.693 1.00 82.19 112 LEU A O 1
ATOM 838 N N . LEU A 1 113 ? 9.788 15.726 -6.792 1.00 77.75 113 LEU A N 1
ATOM 839 C CA . LEU A 1 113 ? 11.122 15.129 -6.668 1.00 77.75 113 LEU A CA 1
ATOM 840 C C . LEU A 1 113 ? 11.400 14.042 -7.712 1.00 77.75 113 LEU A C 1
ATOM 842 O O . LEU A 1 113 ? 12.553 13.843 -8.059 1.00 77.75 113 LEU A O 1
ATOM 846 N N . GLY A 1 114 ? 10.378 13.321 -8.180 1.00 69.62 114 GLY A N 1
ATOM 847 C CA . GLY A 1 114 ? 10.527 12.283 -9.204 1.00 69.62 114 GLY A CA 1
ATOM 848 C C . GLY A 1 114 ? 10.565 12.817 -10.638 1.00 69.62 114 GLY A C 1
ATOM 849 O O . GLY A 1 114 ? 11.026 12.111 -11.530 1.00 69.62 114 GLY A O 1
ATOM 850 N N . ILE A 1 115 ? 10.060 14.034 -10.865 1.00 72.62 115 ILE A N 1
ATOM 851 C CA . ILE A 1 115 ? 10.134 14.733 -12.158 1.00 72.62 115 ILE A CA 1
ATOM 852 C C . ILE A 1 115 ? 11.488 15.446 -12.342 1.00 72.62 115 ILE A C 1
ATOM 854 O O . ILE A 1 115 ? 11.893 15.662 -13.485 1.00 72.62 115 ILE A O 1
ATOM 858 N N . LEU A 1 116 ? 12.154 15.830 -11.245 1.00 59.41 116 LEU A N 1
ATOM 859 C CA . LEU A 1 116 ? 13.465 16.495 -11.235 1.00 59.41 116 LEU A CA 1
ATOM 860 C C . LEU A 1 116 ? 14.615 15.501 -11.456 1.00 59.41 116 LEU A C 1
ATOM 862 O O . LEU A 1 116 ? 15.536 15.862 -12.222 1.00 59.41 116 LEU A O 1
#

Secondary structure (DSSP, 8-state):
--GGGS--TTSS-HHHHHHHHHHHHHHHHHHHHHHHHHHHHHHHHHT-HHHHHHHHHHHHHHHHHHHHHHHHHHHHHHHHHHHHHTT-HHHHHHHHHHHHHHHHHHHHHHHHHHH-